Protein AF-A0A4Z2BHM9-F1 (afdb_monomer_lite)

Secondary structure (DSSP, 8-state):
--SHHHHHHHHHHHHHHHT---SS---S------SSS-HHHHHHHHHHHHHHHHHHTTHHHHTT-HHHHHHHHHHHHHHHHHHHTT--GGGGTTSHHHHHHHHHHHTS-HHHHHHHHHHTHHHHHHHIIIIIS-------

Organism: NCBI:txid433685

Sequence (140 aa):
MTFLWIVDGLFLRVQAQREQDDPSVRLLPNIKPNQETRDLEICCIHANILDFYLNNVLPHHSSNNAHAHRLQTDLSRISRDLETHGCSINRYRDHQHAEEFSRRFFALDGRHRLNKALGEIDILFSYLQDYCIQTNVTVA

Structure (mmCIF, N/CA/C/O backbone):
data_AF-A0A4Z2BHM9-F1
#
_entry.id   AF-A0A4Z2BHM9-F1
#
loop_
_atom_site.group_PDB
_atom_site.id
_atom_site.type_symbol
_atom_site.label_atom_id
_atom_site.label_alt_id
_atom_site.label_comp_id
_atom_site.label_asym_id
_atom_site.label_entity_id
_atom_site.label_seq_id
_atom_site.pdbx_PDB_ins_code
_atom_site.Cartn_x
_atom_site.Cartn_y
_atom_site.Cartn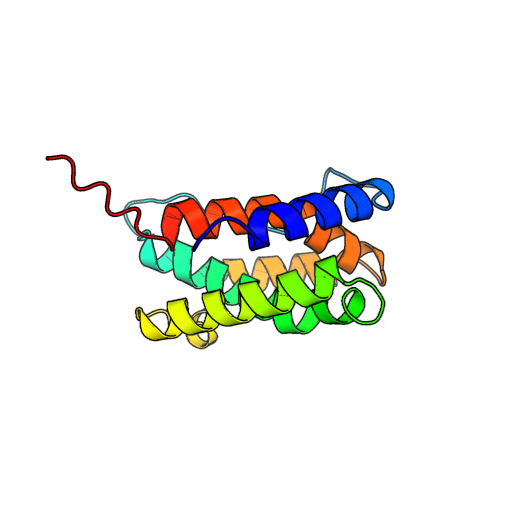_z
_atom_site.occupancy
_atom_site.B_iso_or_equiv
_atom_site.auth_seq_id
_atom_site.auth_comp_id
_atom_site.auth_asym_id
_atom_site.auth_atom_id
_atom_site.pdbx_PDB_model_num
ATOM 1 N N . MET A 1 1 ? -10.548 17.816 2.683 1.00 42.19 1 MET A N 1
ATOM 2 C CA . MET A 1 1 ? -9.367 17.615 1.810 1.00 42.19 1 MET A CA 1
ATOM 3 C C . MET A 1 1 ? -9.171 16.115 1.674 1.00 42.19 1 MET A C 1
ATOM 5 O O . MET A 1 1 ? -8.532 15.553 2.546 1.00 42.19 1 MET A O 1
ATOM 9 N N . THR A 1 2 ? -9.778 15.433 0.694 1.00 53.97 2 THR A N 1
ATOM 10 C CA . THR A 1 2 ? -9.786 13.951 0.763 1.00 53.97 2 THR A CA 1
ATOM 11 C C . THR A 1 2 ? -9.747 13.190 -0.564 1.00 53.97 2 THR A C 1
ATOM 13 O O . THR A 1 2 ? -9.766 11.969 -0.526 1.00 53.97 2 THR A O 1
ATOM 16 N N . PHE A 1 3 ? -9.615 13.846 -1.725 1.00 58.91 3 PHE A N 1
ATOM 17 C CA . PHE A 1 3 ? -9.765 13.157 -3.024 1.00 58.91 3 PHE A CA 1
ATOM 18 C C . PHE A 1 3 ? -8.534 13.161 -3.953 1.00 58.91 3 PHE A C 1
ATOM 20 O O . PHE A 1 3 ? -8.557 12.455 -4.956 1.00 58.91 3 PHE A O 1
ATOM 27 N N . LEU A 1 4 ? -7.455 13.904 -3.659 1.00 65.56 4 LEU A N 1
ATOM 28 C CA . LEU A 1 4 ? -6.319 14.010 -4.598 1.00 65.56 4 LEU A CA 1
ATOM 29 C C . LEU A 1 4 ? -5.489 12.718 -4.728 1.00 65.56 4 LEU A C 1
ATOM 31 O O . LEU A 1 4 ? -5.173 12.314 -5.846 1.00 65.56 4 LEU A O 1
ATOM 35 N N . TRP A 1 5 ? -5.212 12.026 -3.621 1.00 77.31 5 TRP A N 1
ATOM 36 C CA . TRP A 1 5 ? -4.458 10.764 -3.624 1.00 77.31 5 TRP A CA 1
ATOM 37 C C . TRP A 1 5 ? -5.161 9.643 -4.409 1.00 77.31 5 TRP A C 1
ATOM 39 O O . TRP A 1 5 ? -4.501 8.819 -5.036 1.00 77.31 5 TRP A O 1
ATOM 49 N N . ILE A 1 6 ? -6.496 9.650 -4.467 1.00 82.50 6 ILE A N 1
ATOM 50 C CA . ILE A 1 6 ? -7.269 8.679 -5.257 1.00 82.50 6 ILE A CA 1
ATOM 51 C C . ILE A 1 6 ? -7.014 8.880 -6.753 1.00 82.50 6 ILE A C 1
ATOM 53 O O . ILE A 1 6 ? -6.797 7.910 -7.475 1.00 82.50 6 ILE A O 1
ATOM 57 N N . VAL A 1 7 ? -7.010 10.132 -7.225 1.00 86.19 7 VAL A N 1
ATOM 58 C CA . VAL A 1 7 ? -6.811 10.450 -8.648 1.00 86.19 7 VAL A CA 1
ATOM 59 C C . VAL A 1 7 ? -5.394 10.095 -9.088 1.00 86.19 7 VAL A C 1
ATOM 61 O O . VAL A 1 7 ? -5.221 9.395 -10.087 1.00 86.19 7 VAL A O 1
ATOM 64 N N . ASP A 1 8 ? -4.384 10.540 -8.335 1.00 87.12 8 ASP A N 1
ATOM 65 C CA . ASP A 1 8 ? -2.987 10.245 -8.659 1.00 87.12 8 ASP A CA 1
ATOM 66 C C . ASP A 1 8 ? -2.703 8.729 -8.575 1.00 87.12 8 ASP A C 1
ATOM 68 O O . ASP A 1 8 ? -2.017 8.186 -9.442 1.00 87.12 8 ASP A O 1
ATOM 72 N N . GLY A 1 9 ? -3.291 8.010 -7.610 1.00 84.88 9 GLY A N 1
ATOM 73 C CA . GLY A 1 9 ? -3.169 6.550 -7.529 1.00 84.88 9 GLY A CA 1
ATOM 74 C C . GLY A 1 9 ? -3.894 5.798 -8.644 1.00 84.88 9 GLY A C 1
ATOM 75 O O . GLY A 1 9 ? -3.324 4.862 -9.202 1.00 84.88 9 GLY A O 1
ATOM 76 N N . LEU A 1 10 ? -5.091 6.230 -9.054 1.00 87.81 10 LEU A N 1
ATOM 77 C CA . LEU A 1 10 ? -5.807 5.614 -10.176 1.00 87.81 10 LEU A CA 1
ATOM 78 C C . LEU A 1 10 ? -5.048 5.789 -11.497 1.00 87.81 10 LEU A C 1
ATOM 80 O O . LEU A 1 10 ? -4.967 4.856 -12.298 1.00 87.81 10 LEU A O 1
ATOM 84 N N . PHE A 1 11 ? -4.456 6.963 -11.716 1.00 88.50 11 PHE A N 1
ATOM 85 C CA . PHE A 1 11 ? -3.615 7.212 -12.883 1.00 88.50 11 PHE A CA 1
ATOM 86 C C . PHE A 1 11 ? -2.421 6.249 -12.935 1.00 88.50 11 PHE A C 1
ATOM 88 O O . PHE A 1 11 ? -2.169 5.614 -13.961 1.00 88.50 11 PHE A O 1
ATOM 95 N N . LEU A 1 12 ? -1.718 6.095 -11.813 1.00 88.00 12 LEU A N 1
ATOM 96 C CA . LEU A 1 12 ? -0.570 5.200 -11.691 1.00 88.00 12 LEU A CA 1
ATOM 97 C C . LEU A 1 12 ? -0.951 3.724 -11.838 1.00 88.00 12 LEU A C 1
ATOM 99 O O . LEU A 1 12 ? -0.243 2.978 -12.514 1.00 88.00 12 LEU A O 1
ATOM 103 N N . ARG A 1 13 ? -2.097 3.317 -11.289 1.00 90.00 13 ARG A N 1
ATOM 104 C CA . ARG A 1 13 ? -2.665 1.979 -11.480 1.00 90.00 13 ARG A CA 1
ATOM 105 C C . ARG A 1 13 ? -2.857 1.648 -12.953 1.00 90.00 13 ARG A C 1
ATOM 107 O O . ARG A 1 13 ? -2.442 0.580 -13.389 1.00 90.00 13 ARG A O 1
ATOM 114 N N . VAL A 1 14 ? -3.475 2.547 -13.722 1.00 88.69 14 VAL A N 1
ATOM 115 C CA . VAL A 1 14 ? -3.729 2.318 -15.154 1.00 88.69 14 VAL A CA 1
ATOM 116 C C . VAL A 1 14 ? -2.420 2.147 -15.924 1.00 88.69 14 VAL A C 1
ATOM 118 O O . VAL A 1 14 ? -2.356 1.316 -16.827 1.00 88.69 14 VAL A O 1
ATOM 121 N N . GLN A 1 15 ? -1.370 2.893 -15.570 1.00 87.06 15 GLN A N 1
ATOM 122 C CA . GLN A 1 15 ? -0.046 2.684 -16.164 1.00 87.06 15 GLN A CA 1
ATOM 123 C C . GLN A 1 15 ? 0.518 1.312 -15.794 1.00 87.06 15 GLN A C 1
ATOM 125 O O . GLN A 1 15 ? 0.902 0.552 -16.676 1.00 87.06 15 GLN A O 1
ATOM 130 N N . ALA A 1 16 ? 0.493 0.964 -14.508 1.00 86.44 16 ALA A N 1
ATOM 131 C CA . ALA A 1 16 ? 1.058 -0.283 -14.014 1.00 86.44 16 ALA A CA 1
ATOM 132 C C . ALA A 1 16 ? 0.346 -1.528 -14.571 1.00 86.44 16 ALA A C 1
ATOM 134 O O . ALA A 1 16 ? 0.999 -2.520 -14.877 1.00 86.44 16 ALA A O 1
ATOM 135 N N . GLN A 1 17 ? -0.978 -1.473 -14.749 1.00 84.19 17 GLN A N 1
ATOM 136 C CA . GLN A 1 17 ? -1.772 -2.569 -15.317 1.00 84.19 17 GLN A CA 1
ATOM 137 C C . GLN A 1 17 ? -1.460 -2.840 -16.792 1.00 84.19 17 GLN A C 1
ATOM 139 O O . GLN A 1 17 ? -1.570 -3.981 -17.223 1.00 84.19 17 GLN A O 1
ATOM 144 N N . ARG A 1 18 ? -1.035 -1.832 -17.567 1.00 82.38 18 ARG A N 1
ATOM 145 C CA . ARG A 1 18 ? -0.581 -2.047 -18.955 1.00 82.38 18 ARG A CA 1
ATOM 146 C C . ARG A 1 18 ? 0.715 -2.850 -19.031 1.00 82.38 18 ARG A C 1
ATOM 148 O O . ARG A 1 18 ? 1.000 -3.438 -20.065 1.00 82.38 18 ARG A O 1
ATOM 155 N N . GLU A 1 19 ? 1.495 -2.836 -17.956 1.00 76.50 19 GLU A N 1
ATOM 156 C CA . GLU A 1 19 ? 2.797 -3.497 -17.849 1.00 76.50 19 GLU A CA 1
ATOM 157 C C . GLU A 1 19 ? 2.725 -4.822 -17.068 1.00 76.50 19 GLU A C 1
ATOM 159 O O . GLU A 1 19 ? 3.755 -5.445 -16.810 1.00 76.50 19 GLU A O 1
ATOM 164 N N . GLN A 1 20 ? 1.530 -5.245 -16.642 1.00 68.31 20 GLN A N 1
ATOM 165 C CA . GLN A 1 20 ? 1.312 -6.504 -15.932 1.00 68.31 20 GLN A CA 1
ATOM 166 C C . GLN A 1 20 ? 0.741 -7.576 -16.857 1.00 68.31 20 GLN A C 1
ATOM 168 O O . GLN A 1 20 ? -0.223 -7.326 -17.571 1.00 68.31 20 GLN A O 1
ATOM 173 N N . ASP A 1 21 ? 1.288 -8.786 -16.747 1.00 59.06 21 ASP A N 1
ATOM 174 C CA . ASP A 1 21 ? 0.928 -9.929 -17.597 1.00 59.06 21 ASP A CA 1
ATOM 175 C C . ASP A 1 21 ? 0.037 -10.975 -16.884 1.00 59.06 21 ASP A C 1
ATOM 177 O O . ASP A 1 21 ? -0.520 -11.853 -17.534 1.00 59.06 21 ASP A O 1
ATOM 181 N N . ASP A 1 22 ? -0.151 -10.890 -15.553 1.00 66.81 22 ASP A N 1
ATOM 182 C CA . ASP A 1 22 ? -0.914 -11.895 -14.788 1.00 66.81 22 ASP A CA 1
ATOM 183 C C . ASP A 1 22 ? -1.895 -11.283 -13.754 1.00 66.81 22 ASP A C 1
ATOM 185 O O . ASP A 1 22 ? -1.488 -10.815 -12.678 1.00 66.81 22 ASP A O 1
ATOM 189 N N . PRO A 1 23 ? -3.214 -11.290 -14.038 1.00 67.94 23 PRO A N 1
ATOM 190 C CA . PRO A 1 23 ? -4.244 -10.828 -13.111 1.00 67.94 23 PRO A CA 1
ATOM 191 C C . PRO A 1 23 ? -4.628 -11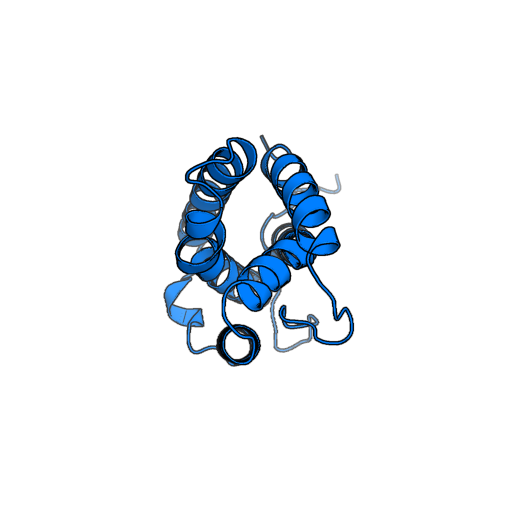.861 -12.033 1.00 67.94 23 PRO A C 1
ATOM 193 O O . PRO A 1 23 ? -5.378 -11.509 -11.125 1.00 67.94 23 PRO A O 1
ATOM 196 N N . SER A 1 24 ? -4.155 -13.112 -12.106 1.00 71.38 24 SER A N 1
ATOM 197 C CA . SER A 1 24 ? -4.627 -14.213 -11.248 1.00 71.38 24 SER A CA 1
ATOM 198 C C . SER A 1 24 ? -4.080 -14.172 -9.817 1.00 71.38 24 SER A C 1
ATOM 200 O O . SER A 1 24 ? -4.750 -14.604 -8.877 1.00 71.38 24 SER A O 1
ATOM 202 N N . VAL A 1 25 ? -2.886 -13.608 -9.626 1.00 80.62 25 VAL A N 1
ATOM 203 C CA . VAL A 1 25 ? -2.275 -13.438 -8.303 1.00 80.62 25 VAL A CA 1
ATOM 204 C C . VAL A 1 25 ? -2.775 -12.136 -7.684 1.00 80.62 25 VAL A C 1
ATOM 206 O O . VAL A 1 25 ? -2.674 -11.090 -8.314 1.00 80.62 25 VAL A O 1
ATOM 209 N N . ARG A 1 26 ? -3.289 -12.173 -6.450 1.00 90.06 26 ARG A N 1
ATOM 210 C CA . ARG A 1 26 ? -3.663 -10.972 -5.681 1.00 90.06 26 ARG A CA 1
ATOM 211 C C . ARG A 1 26 ? -2.667 -10.744 -4.550 1.00 90.06 26 ARG A C 1
ATOM 213 O O . ARG A 1 26 ? -2.469 -11.652 -3.739 1.00 90.06 26 ARG A O 1
ATOM 220 N N . LEU A 1 27 ? -2.067 -9.559 -4.462 1.00 93.38 27 LEU A N 1
ATOM 221 C CA . LEU A 1 27 ? -1.135 -9.222 -3.381 1.00 93.38 27 LEU A CA 1
ATOM 222 C C . LEU A 1 27 ? -1.874 -8.833 -2.104 1.00 93.38 27 LEU A C 1
ATOM 224 O O . LEU A 1 27 ? -1.573 -9.373 -1.040 1.00 93.38 27 LEU A O 1
ATOM 228 N N . LEU A 1 28 ? -2.841 -7.919 -2.207 1.00 93.31 28 LEU A N 1
ATOM 229 C CA . LEU A 1 28 ? -3.548 -7.392 -1.040 1.00 93.31 28 LEU A CA 1
ATOM 230 C C . LEU A 1 28 ? -4.426 -8.467 -0.376 1.00 93.31 28 LEU A C 1
ATOM 232 O O . LEU A 1 28 ? -5.261 -9.081 -1.057 1.00 93.31 28 LEU A O 1
ATOM 236 N N . PRO A 1 29 ? -4.271 -8.694 0.942 1.00 91.25 29 PRO A N 1
ATOM 237 C CA . PRO A 1 29 ? -5.045 -9.686 1.668 1.00 91.25 29 PRO A CA 1
ATOM 238 C C . PRO A 1 29 ? -6.519 -9.281 1.683 1.00 91.25 29 PRO A C 1
ATOM 240 O O . PRO A 1 29 ? -6.864 -8.113 1.843 1.00 91.25 29 PRO A O 1
ATOM 243 N N . ASN A 1 30 ? -7.404 -10.261 1.511 1.00 89.31 30 ASN A N 1
ATOM 244 C CA . ASN A 1 30 ? -8.838 -10.028 1.623 1.00 89.31 30 ASN A CA 1
ATOM 245 C C . ASN A 1 30 ? -9.284 -10.283 3.062 1.00 89.31 30 ASN A C 1
ATOM 247 O O . ASN A 1 30 ? -9.606 -11.416 3.419 1.00 89.31 30 ASN A O 1
ATOM 251 N N . ILE A 1 31 ? -9.278 -9.232 3.875 1.00 87.81 31 ILE A N 1
ATOM 252 C CA . ILE A 1 31 ? -9.703 -9.291 5.275 1.00 87.81 31 ILE A CA 1
ATOM 253 C C . ILE A 1 31 ? -11.187 -8.939 5.329 1.00 87.81 31 ILE A C 1
ATOM 255 O O . ILE A 1 31 ? -11.592 -7.887 4.834 1.00 87.81 31 ILE A O 1
ATOM 259 N N . LYS A 1 32 ? -12.002 -9.829 5.898 1.00 79.50 32 LYS A N 1
ATOM 260 C CA . LYS A 1 32 ? -13.429 -9.580 6.119 1.00 79.50 32 LYS A CA 1
ATOM 261 C C . LYS A 1 32 ? -13.664 -9.285 7.599 1.00 79.50 32 LYS A C 1
ATOM 263 O O . LYS A 1 32 ? -13.147 -10.045 8.420 1.00 79.50 32 LYS A O 1
ATOM 268 N N . PRO A 1 33 ? -14.452 -8.255 7.944 1.00 77.31 33 PRO A N 1
ATOM 269 C CA . PRO A 1 33 ? -14.833 -8.013 9.326 1.00 77.31 33 PRO A CA 1
ATOM 270 C C . PRO A 1 33 ? -15.625 -9.209 9.853 1.00 77.31 33 PRO A C 1
ATOM 272 O O . PRO A 1 33 ? -16.475 -9.777 9.161 1.00 77.31 33 PRO A O 1
ATOM 275 N N . ASN A 1 34 ? -15.315 -9.617 11.076 1.00 75.31 34 ASN A N 1
ATOM 276 C CA . ASN A 1 34 ? -16.034 -10.656 11.803 1.00 75.31 34 ASN A CA 1
ATOM 277 C C . ASN A 1 34 ? -16.090 -10.267 13.293 1.00 75.31 34 ASN A C 1
ATOM 279 O O . ASN A 1 34 ? -15.666 -9.178 13.668 1.00 75.31 34 ASN A O 1
ATOM 283 N N . GLN A 1 35 ? -16.647 -11.126 14.151 1.00 61.22 35 GLN A N 1
ATOM 284 C CA . GLN A 1 35 ? -16.786 -10.813 15.581 1.00 61.22 35 GLN A CA 1
ATOM 285 C C . GLN A 1 35 ? -15.442 -10.613 16.310 1.00 61.22 35 GLN A C 1
ATOM 287 O O . GLN A 1 35 ? -15.414 -9.953 17.346 1.00 61.22 35 GLN A O 1
ATOM 292 N N . GLU A 1 36 ? -14.348 -11.159 15.780 1.00 60.59 36 GLU A N 1
ATOM 293 C CA . GLU A 1 36 ? -13.002 -11.083 16.357 1.00 60.59 36 GLU A CA 1
ATOM 294 C C . GLU A 1 36 ? -12.182 -9.934 15.748 1.00 60.59 36 GLU A C 1
ATOM 296 O O . GLU A 1 36 ? -11.454 -9.250 16.466 1.00 60.59 36 GLU A O 1
ATOM 301 N N . THR A 1 37 ? -12.344 -9.670 14.447 1.00 65.94 37 THR A N 1
ATOM 302 C CA . THR A 1 37 ? -11.608 -8.643 13.701 1.00 65.94 37 THR A CA 1
ATOM 303 C C . THR A 1 37 ? -12.394 -7.339 13.649 1.00 65.94 37 THR A C 1
ATOM 305 O O . THR A 1 37 ? -13.333 -7.183 12.866 1.00 65.94 37 THR A O 1
ATOM 308 N N . ARG A 1 38 ? -11.990 -6.378 14.481 1.00 81.06 38 ARG A N 1
ATOM 309 C CA . ARG A 1 38 ? -12.613 -5.045 14.544 1.00 81.06 38 ARG A CA 1
ATOM 310 C C . ARG A 1 38 ? -12.175 -4.180 13.361 1.00 81.06 38 ARG A C 1
ATOM 312 O O . ARG A 1 38 ? -11.042 -4.296 12.906 1.00 81.06 38 ARG A O 1
ATOM 319 N N . ASP A 1 39 ? -13.010 -3.228 12.946 1.00 85.19 39 ASP A N 1
ATOM 320 C CA . ASP A 1 39 ? -12.688 -2.284 11.860 1.00 85.19 39 ASP A CA 1
ATOM 321 C C . ASP A 1 39 ? -11.348 -1.563 12.079 1.00 85.19 39 ASP A C 1
ATOM 323 O O . ASP A 1 39 ? -10.556 -1.417 11.153 1.00 85.19 39 ASP A O 1
ATOM 327 N N . LEU A 1 40 ? -11.037 -1.205 13.330 1.00 86.38 40 LEU A N 1
ATOM 328 C CA . LEU A 1 40 ? -9.753 -0.601 13.698 1.00 86.38 40 LEU A CA 1
ATOM 329 C C . LEU A 1 40 ? -8.557 -1.530 13.429 1.00 86.38 40 LEU A C 1
ATOM 331 O O . LEU A 1 40 ? -7.483 -1.068 13.054 1.00 86.38 40 LEU A O 1
ATOM 335 N N . GLU A 1 41 ? -8.726 -2.837 13.617 1.00 88.75 41 GLU A N 1
ATOM 336 C CA . GLU A 1 41 ? -7.687 -3.824 13.330 1.00 88.75 41 GLU A CA 1
ATOM 337 C C . GLU A 1 41 ? -7.456 -3.948 11.821 1.00 88.75 41 GLU A C 1
ATOM 339 O O . GLU A 1 41 ? -6.316 -3.872 11.365 1.00 88.75 41 GLU A O 1
ATOM 344 N N . ILE A 1 42 ? -8.540 -4.034 11.037 1.00 90.81 42 ILE A N 1
ATOM 345 C CA . ILE A 1 42 ? -8.479 -4.041 9.567 1.00 90.81 42 ILE A CA 1
ATOM 346 C C . ILE A 1 42 ? -7.803 -2.773 9.065 1.00 90.81 42 ILE A C 1
ATOM 348 O O . ILE A 1 42 ? -6.894 -2.850 8.235 1.00 90.81 42 ILE A O 1
ATOM 352 N N . CYS A 1 43 ? -8.212 -1.621 9.597 1.00 91.31 43 CYS A N 1
ATOM 353 C CA . CYS A 1 43 ? -7.584 -0.350 9.298 1.00 91.31 43 CYS A CA 1
ATOM 354 C C . CYS A 1 43 ? -6.076 -0.416 9.548 1.00 91.31 43 CYS A C 1
ATOM 356 O O . CYS A 1 43 ? -5.282 -0.074 8.674 1.00 91.31 43 CYS A O 1
ATOM 358 N N . CYS A 1 44 ? -5.666 -0.913 10.713 1.00 92.69 44 CYS A N 1
ATOM 359 C CA . CYS A 1 44 ? -4.264 -0.905 11.084 1.00 92.69 44 CYS A CA 1
ATOM 360 C C . CYS A 1 44 ? -3.370 -1.858 10.312 1.00 92.69 44 CYS A C 1
ATOM 362 O O . CYS A 1 44 ? -2.214 -1.530 10.039 1.00 92.69 44 CYS A O 1
ATOM 364 N N . ILE A 1 45 ? -3.906 -2.999 9.899 1.00 94.06 45 ILE A N 1
ATOM 365 C CA . ILE A 1 45 ? -3.207 -3.892 8.981 1.00 94.06 45 ILE A CA 1
ATOM 366 C C . ILE A 1 45 ? -2.976 -3.182 7.642 1.00 94.06 45 ILE A C 1
ATOM 368 O O . ILE A 1 45 ? -1.868 -3.207 7.109 1.00 94.06 45 ILE A O 1
ATOM 372 N N . HIS A 1 46 ? -3.987 -2.490 7.112 1.00 94.75 46 HIS A N 1
ATOM 373 C CA . HIS A 1 46 ? -3.849 -1.763 5.850 1.00 94.75 46 HIS A CA 1
ATOM 374 C C . HIS A 1 46 ? -2.992 -0.497 5.980 1.00 94.75 46 HIS A C 1
ATOM 376 O O . HIS A 1 46 ? -2.301 -0.145 5.029 1.00 94.75 46 HIS A O 1
ATOM 382 N N . ALA A 1 47 ? -2.942 0.137 7.153 1.00 94.38 47 ALA A N 1
ATOM 383 C CA . ALA A 1 47 ? -1.995 1.208 7.455 1.00 94.38 47 ALA A CA 1
ATOM 384 C C . ALA A 1 47 ? -0.540 0.697 7.471 1.00 94.38 47 ALA A C 1
ATOM 386 O O . ALA A 1 47 ? 0.358 1.370 6.969 1.00 94.38 47 ALA A O 1
ATOM 387 N N . ASN A 1 48 ? -0.298 -0.522 7.966 1.00 95.81 48 ASN A N 1
ATOM 388 C CA . ASN A 1 48 ? 1.007 -1.180 7.844 1.00 95.81 48 ASN A CA 1
ATOM 389 C C . ASN A 1 48 ? 1.388 -1.463 6.387 1.00 95.81 48 ASN A C 1
ATOM 391 O O . ASN A 1 48 ? 2.506 -1.166 5.965 1.00 95.81 48 ASN A O 1
ATOM 395 N N . ILE A 1 49 ? 0.444 -1.953 5.586 1.00 96.69 49 ILE A N 1
ATOM 396 C CA . ILE A 1 49 ? 0.674 -2.149 4.152 1.00 96.69 49 ILE A CA 1
ATOM 397 C C . ILE A 1 49 ? 0.920 -0.801 3.451 1.00 96.69 49 ILE A C 1
ATOM 399 O O . ILE A 1 49 ? 1.796 -0.711 2.594 1.00 96.69 49 ILE A O 1
ATOM 403 N N . LEU A 1 50 ? 0.221 0.271 3.834 1.00 96.06 50 LEU A N 1
ATOM 404 C CA . LEU A 1 50 ? 0.475 1.624 3.333 1.00 96.06 50 LEU A CA 1
ATOM 405 C C . LEU A 1 50 ? 1.918 2.073 3.606 1.00 96.06 50 LEU A C 1
ATOM 407 O O . LEU A 1 50 ? 2.580 2.574 2.695 1.00 96.06 50 LEU A O 1
ATOM 411 N N . ASP A 1 51 ? 2.425 1.851 4.819 1.00 95.38 51 ASP A N 1
ATOM 412 C CA . ASP A 1 51 ? 3.825 2.125 5.151 1.00 95.38 51 ASP A CA 1
ATOM 413 C C . ASP A 1 51 ? 4.791 1.308 4.273 1.00 95.38 51 ASP A C 1
ATOM 415 O O . ASP A 1 51 ? 5.762 1.843 3.730 1.00 95.38 51 ASP A O 1
ATOM 419 N N . PHE A 1 52 ? 4.470 0.040 3.997 1.00 96.38 52 PHE A N 1
ATOM 420 C CA . PHE A 1 52 ? 5.245 -0.758 3.048 1.00 96.38 52 PHE A CA 1
ATOM 421 C C . PHE A 1 52 ? 5.288 -0.116 1.652 1.00 96.38 52 PHE A C 1
ATOM 423 O O . PHE A 1 52 ? 6.362 -0.058 1.048 1.00 96.38 52 PHE A O 1
ATOM 430 N N . TYR A 1 53 ? 4.164 0.390 1.128 1.00 96.44 53 TYR A N 1
ATOM 431 C CA . TYR A 1 53 ? 4.123 1.070 -0.176 1.00 96.44 53 TYR A CA 1
ATOM 432 C C . TYR A 1 53 ? 4.998 2.326 -0.199 1.00 96.44 53 TYR A C 1
ATOM 434 O O . TYR A 1 53 ? 5.731 2.542 -1.171 1.00 96.44 53 TYR A O 1
ATOM 442 N N . LEU A 1 54 ? 4.936 3.134 0.863 1.00 95.75 54 LEU A N 1
ATOM 443 C CA . LEU A 1 54 ? 5.725 4.358 1.013 1.00 95.75 54 LEU A CA 1
ATOM 444 C C . LEU A 1 54 ? 7.230 4.083 0.998 1.00 95.75 54 LEU A C 1
ATOM 446 O O . LEU A 1 54 ? 7.980 4.860 0.410 1.00 95.75 54 LEU A O 1
ATOM 450 N N . ASN A 1 55 ? 7.651 2.964 1.588 1.00 94.94 55 ASN A N 1
ATOM 451 C CA . ASN A 1 55 ? 9.061 2.617 1.736 1.00 94.94 55 ASN A CA 1
ATOM 452 C C . ASN A 1 55 ? 9.614 1.753 0.588 1.00 94.94 55 ASN A C 1
ATOM 454 O O . ASN A 1 55 ? 10.801 1.839 0.285 1.00 94.94 55 ASN A O 1
ATOM 458 N N . ASN A 1 56 ? 8.780 0.942 -0.077 1.00 94.75 56 ASN A N 1
ATOM 459 C CA . ASN A 1 56 ? 9.253 -0.109 -0.994 1.00 94.75 56 ASN A CA 1
ATOM 460 C C . ASN A 1 56 ? 8.653 -0.066 -2.405 1.00 94.75 56 ASN A C 1
ATOM 462 O O . ASN A 1 56 ? 9.150 -0.766 -3.284 1.00 94.75 56 ASN A O 1
ATOM 466 N N . VAL A 1 57 ? 7.583 0.699 -2.652 1.00 94.44 57 VAL A N 1
ATOM 467 C CA . VAL A 1 57 ? 6.891 0.707 -3.959 1.00 94.44 57 VAL A CA 1
ATOM 468 C C . VAL A 1 57 ? 6.970 2.080 -4.615 1.00 94.44 57 VAL A C 1
ATOM 470 O O . VAL A 1 57 ? 7.491 2.221 -5.725 1.00 94.44 57 VAL A O 1
ATOM 473 N N . LEU A 1 58 ? 6.480 3.110 -3.928 1.00 93.62 58 LEU A N 1
ATOM 474 C CA . LEU A 1 58 ? 6.362 4.466 -4.467 1.00 93.62 58 LEU A CA 1
ATOM 475 C C . LEU A 1 58 ? 7.712 5.137 -4.775 1.00 93.62 58 LEU A C 1
ATOM 477 O O . LEU A 1 58 ? 7.799 5.757 -5.840 1.00 93.62 58 LEU A O 1
ATOM 481 N N . PRO A 1 59 ? 8.788 4.956 -3.977 1.00 93.25 59 PRO A N 1
ATOM 482 C CA . PRO A 1 59 ? 10.101 5.524 -4.296 1.00 93.25 59 PRO A CA 1
ATOM 483 C C . PRO A 1 59 ? 10.648 5.087 -5.664 1.00 93.25 59 PRO A C 1
ATOM 485 O O . PRO A 1 59 ? 11.335 5.848 -6.338 1.00 93.25 59 PRO A O 1
ATOM 488 N N . HIS A 1 60 ? 10.294 3.881 -6.125 1.00 90.19 60 HIS A N 1
ATOM 489 C CA . HIS A 1 60 ? 10.716 3.359 -7.431 1.00 90.19 60 HIS A CA 1
ATOM 490 C C . HIS A 1 60 ? 9.929 3.922 -8.623 1.00 90.19 60 HIS A C 1
ATOM 492 O O . HIS A 1 60 ? 10.193 3.529 -9.763 1.00 90.19 60 HIS A O 1
ATOM 498 N N . HIS A 1 61 ? 8.934 4.772 -8.372 1.00 85.12 61 HIS A N 1
ATOM 499 C CA . HIS A 1 61 ? 8.118 5.426 -9.394 1.00 85.12 61 HIS A CA 1
ATOM 500 C C . HIS A 1 61 ? 8.187 6.956 -9.285 1.00 85.12 61 HIS A C 1
ATOM 502 O O . HIS A 1 61 ? 7.981 7.639 -10.284 1.00 85.12 61 HIS A O 1
ATOM 508 N N . SER A 1 62 ? 8.478 7.509 -8.102 1.00 79.12 62 SER A N 1
ATOM 509 C CA . SER A 1 62 ? 8.388 8.948 -7.834 1.00 79.12 62 SER A CA 1
ATOM 510 C C . SER A 1 62 ? 9.511 9.791 -8.434 1.00 79.12 62 SER A C 1
ATOM 512 O O . SER A 1 62 ? 9.264 10.954 -8.745 1.00 79.12 62 SER A O 1
ATOM 514 N N . SER A 1 63 ? 10.700 9.231 -8.676 1.00 73.19 63 SER A N 1
ATOM 515 C CA . SER A 1 63 ? 11.863 9.999 -9.154 1.00 73.19 63 SER A CA 1
ATOM 516 C C . SER A 1 63 ? 11.637 10.733 -10.482 1.00 73.19 63 SER A C 1
ATOM 518 O O . SER A 1 63 ? 12.172 11.821 -10.663 1.00 73.19 63 SER A O 1
ATOM 520 N N . ASN A 1 64 ? 10.808 10.181 -11.375 1.00 75.25 64 ASN A N 1
ATOM 521 C CA . ASN A 1 64 ? 10.527 10.749 -12.700 1.00 75.25 64 ASN A CA 1
ATOM 522 C C . ASN A 1 64 ? 9.026 10.949 -12.978 1.00 75.25 64 ASN A C 1
ATOM 524 O O . ASN A 1 64 ? 8.643 11.225 -14.114 1.00 75.25 64 ASN A O 1
ATOM 528 N N . ASN A 1 65 ? 8.154 10.794 -11.976 1.00 85.69 65 ASN A N 1
ATOM 529 C CA . ASN A 1 65 ? 6.707 10.882 -12.163 1.00 85.69 65 ASN A CA 1
ATOM 530 C C . ASN A 1 65 ? 6.067 11.780 -11.097 1.00 85.69 65 ASN A C 1
ATOM 532 O O . ASN A 1 65 ? 5.963 11.420 -9.923 1.00 85.69 65 ASN A O 1
ATOM 536 N N . ALA A 1 66 ? 5.580 12.947 -11.530 1.00 90.19 66 ALA A N 1
ATOM 537 C CA . ALA A 1 66 ? 4.971 13.938 -10.645 1.00 90.19 66 ALA A CA 1
ATOM 538 C C . ALA A 1 66 ? 3.711 13.415 -9.929 1.00 90.19 66 ALA A C 1
ATOM 540 O O . ALA A 1 66 ? 3.459 13.806 -8.791 1.00 90.19 66 ALA A O 1
ATOM 541 N N . HIS A 1 67 ? 2.942 12.517 -10.561 1.00 90.12 67 HIS A N 1
ATOM 542 C CA . HIS A 1 67 ? 1.789 11.871 -9.924 1.00 90.12 67 HIS A CA 1
ATOM 543 C C . HIS A 1 67 ? 2.240 10.949 -8.789 1.00 90.12 67 HIS A C 1
ATOM 545 O O . HIS A 1 67 ? 1.676 10.999 -7.701 1.00 90.12 67 HIS A O 1
ATOM 551 N N . ALA A 1 68 ? 3.306 10.169 -8.995 1.00 89.31 68 ALA A N 1
ATOM 552 C CA . ALA A 1 68 ? 3.856 9.301 -7.953 1.00 89.31 68 ALA A CA 1
ATOM 553 C C . ALA A 1 68 ? 4.455 10.094 -6.786 1.00 89.31 68 ALA A C 1
ATOM 555 O O . ALA A 1 68 ? 4.250 9.718 -5.635 1.00 89.31 68 ALA A O 1
ATOM 556 N N . HIS A 1 69 ? 5.125 11.220 -7.051 1.00 91.38 69 HIS A N 1
ATOM 557 C CA . HIS A 1 69 ? 5.619 12.091 -5.983 1.00 91.38 69 HIS A CA 1
ATOM 558 C C . HIS A 1 69 ? 4.479 12.698 -5.147 1.00 91.38 69 HIS A C 1
ATOM 560 O O . HIS A 1 69 ? 4.535 12.694 -3.912 1.00 91.38 69 HIS A O 1
ATOM 566 N N . ARG A 1 70 ? 3.433 13.232 -5.795 1.00 91.88 70 ARG A N 1
ATOM 567 C CA . ARG A 1 70 ? 2.264 13.776 -5.082 1.00 91.88 70 ARG A CA 1
ATOM 568 C C . ARG A 1 70 ? 1.554 12.698 -4.282 1.00 91.88 70 ARG A C 1
ATOM 570 O O . ARG A 1 70 ? 1.297 12.903 -3.100 1.00 91.88 70 ARG A O 1
ATOM 577 N N . LEU A 1 71 ? 1.354 11.529 -4.886 1.00 92.75 71 LEU A N 1
ATOM 578 C CA . LEU A 1 71 ? 0.744 10.405 -4.202 1.00 92.75 71 LEU A CA 1
ATOM 579 C C . LEU A 1 71 ? 1.540 9.989 -2.964 1.00 92.75 71 LEU A C 1
ATOM 581 O O . LEU A 1 71 ? 0.965 9.842 -1.893 1.00 92.75 71 LEU A O 1
ATOM 585 N N . GLN A 1 72 ? 2.860 9.844 -3.084 1.00 93.75 72 GLN A N 1
ATOM 586 C CA . GLN A 1 72 ? 3.727 9.520 -1.951 1.00 93.75 72 GLN A CA 1
ATOM 587 C C . GLN A 1 72 ? 3.608 10.565 -0.833 1.00 93.75 72 GLN A C 1
ATOM 589 O O . GLN A 1 72 ? 3.542 10.205 0.342 1.00 93.75 72 GLN A O 1
ATOM 594 N N . THR A 1 73 ? 3.539 11.851 -1.190 1.00 92.69 73 THR A N 1
ATOM 595 C CA . THR A 1 73 ? 3.367 12.948 -0.225 1.00 92.69 73 THR A CA 1
ATOM 596 C C . THR A 1 73 ? 2.030 12.848 0.509 1.00 92.69 73 THR A C 1
ATOM 598 O O . THR A 1 73 ? 2.000 12.923 1.738 1.00 92.69 73 THR A O 1
ATOM 601 N N . ASP A 1 74 ? 0.933 12.657 -0.221 1.00 91.69 74 ASP A N 1
ATOM 602 C CA . ASP A 1 74 ? -0.407 12.582 0.362 1.00 91.69 74 ASP A CA 1
ATOM 603 C C . ASP A 1 74 ? -0.574 11.326 1.226 1.00 91.69 74 ASP A C 1
ATOM 605 O O . ASP A 1 74 ? -1.051 11.407 2.357 1.00 91.69 74 ASP A O 1
ATOM 609 N N . LEU A 1 75 ? -0.102 10.176 0.743 1.00 93.19 75 LEU A N 1
ATOM 610 C CA . LEU A 1 75 ? -0.146 8.917 1.484 1.00 93.19 75 LEU A CA 1
ATOM 611 C C . LEU A 1 75 ? 0.728 8.944 2.745 1.00 93.19 75 LEU A C 1
ATOM 613 O O . LEU A 1 75 ? 0.347 8.367 3.759 1.00 93.19 75 LEU A O 1
ATOM 617 N N . SER A 1 76 ? 1.857 9.662 2.728 1.00 93.19 76 SER A N 1
ATOM 618 C CA . SER A 1 76 ? 2.687 9.860 3.928 1.00 93.19 76 SER A CA 1
ATOM 619 C C . SER A 1 76 ? 1.955 10.659 5.008 1.00 93.19 76 SER A C 1
ATOM 621 O O . SER A 1 76 ? 2.131 10.398 6.197 1.00 93.19 76 SER A O 1
ATOM 623 N N . ARG A 1 77 ? 1.131 11.639 4.606 1.00 91.56 77 ARG A N 1
ATOM 624 C CA . ARG A 1 77 ? 0.286 12.403 5.537 1.00 91.56 77 ARG A CA 1
ATOM 625 C C . ARG A 1 77 ? -0.797 11.513 6.130 1.00 91.56 77 ARG A C 1
ATOM 627 O O . ARG A 1 77 ? -0.919 11.472 7.345 1.00 91.56 77 ARG A O 1
ATOM 634 N N . ILE A 1 78 ? -1.484 10.736 5.288 1.00 90.12 78 ILE A N 1
ATOM 635 C CA . ILE A 1 78 ? -2.494 9.769 5.739 1.00 90.12 78 ILE A CA 1
ATOM 636 C C . ILE A 1 78 ? -1.882 8.778 6.732 1.00 90.12 78 ILE A C 1
ATOM 638 O O . ILE A 1 78 ? -2.425 8.614 7.815 1.00 90.12 78 ILE A O 1
ATOM 642 N N . SER A 1 79 ? -0.731 8.174 6.419 1.00 91.69 79 SER A N 1
ATOM 643 C CA . SER A 1 79 ? -0.055 7.229 7.321 1.00 91.69 79 SER A CA 1
ATOM 644 C C . SER A 1 79 ? 0.199 7.838 8.711 1.00 91.69 79 SER A C 1
ATOM 646 O O . SER A 1 79 ? -0.175 7.258 9.729 1.00 91.69 79 SER A O 1
ATOM 648 N N . ARG A 1 80 ? 0.723 9.070 8.761 1.00 90.19 80 ARG A N 1
ATOM 649 C CA . ARG A 1 80 ? 0.964 9.804 10.016 1.00 90.19 80 ARG A CA 1
ATOM 650 C C . ARG A 1 80 ? -0.321 10.131 10.779 1.00 90.19 80 ARG A C 1
ATOM 652 O O . ARG A 1 80 ? -0.353 10.056 12.011 1.00 90.19 80 ARG A O 1
ATOM 659 N N . ASP A 1 81 ? -1.374 10.510 10.064 1.00 88.94 81 ASP A N 1
ATOM 660 C CA . ASP A 1 81 ? -2.669 10.779 10.678 1.00 88.94 81 ASP A CA 1
ATOM 661 C C . ASP A 1 81 ? -3.223 9.494 11.311 1.00 88.94 81 ASP A C 1
ATOM 663 O O . ASP A 1 81 ? -3.682 9.533 12.451 1.00 88.94 81 ASP A O 1
ATOM 667 N N . LEU A 1 82 ? -3.100 8.339 10.646 1.00 88.00 82 LEU A N 1
ATOM 668 C CA . LEU A 1 82 ? -3.523 7.042 11.191 1.00 88.00 82 LEU A CA 1
ATOM 669 C C . LEU A 1 82 ? -2.754 6.663 12.463 1.00 88.00 82 LEU A C 1
ATOM 671 O O . LEU A 1 82 ? -3.375 6.216 13.431 1.00 88.00 82 LEU A O 1
ATOM 675 N N . GLU A 1 83 ? -1.440 6.903 12.511 1.00 86.38 83 GLU A N 1
ATOM 676 C CA . GLU A 1 83 ? -0.650 6.713 13.738 1.00 86.38 83 GLU A CA 1
ATOM 677 C C . GLU A 1 83 ? -1.185 7.551 14.901 1.00 86.38 83 GLU A C 1
ATOM 679 O O . GLU A 1 83 ? -1.343 7.057 16.021 1.00 86.38 83 GLU A O 1
ATOM 684 N N . THR A 1 84 ? -1.542 8.803 14.618 1.00 84.19 84 THR A N 1
ATOM 685 C CA . THR A 1 84 ? -2.082 9.732 15.618 1.00 84.19 84 THR A CA 1
ATOM 686 C C . THR A 1 84 ? -3.467 9.301 16.123 1.00 84.19 84 THR A C 1
ATOM 688 O O . THR A 1 84 ? -3.789 9.525 17.288 1.00 84.19 84 THR A O 1
ATOM 691 N N . HIS A 1 85 ? -4.268 8.621 15.295 1.00 78.94 85 HIS A N 1
ATOM 692 C CA . HIS A 1 85 ? -5.601 8.107 15.653 1.00 78.94 85 HIS A CA 1
ATOM 693 C C . HIS A 1 85 ? -5.571 6.738 16.363 1.00 78.94 85 HIS A C 1
ATOM 695 O O . HIS A 1 85 ? -6.595 6.067 16.482 1.00 78.94 85 HIS A O 1
ATOM 701 N N . GLY A 1 86 ? -4.408 6.328 16.882 1.00 78.19 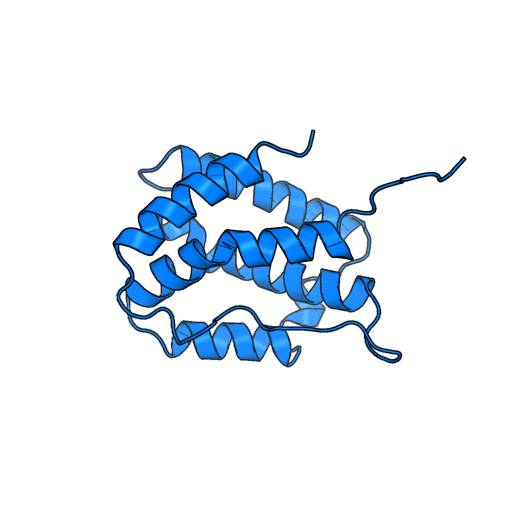86 GLY A N 1
ATOM 702 C CA . GLY A 1 86 ? -4.263 5.131 17.716 1.00 78.19 86 GLY A CA 1
ATOM 703 C C . GLY A 1 86 ? -3.833 3.884 16.951 1.00 78.19 86 GLY A C 1
ATOM 704 O O . GLY A 1 86 ? -3.785 2.793 17.529 1.00 78.19 86 GLY A O 1
ATOM 705 N N . CYS A 1 87 ? -3.481 4.027 15.675 1.00 85.06 87 CYS A N 1
ATOM 706 C CA . CYS A 1 87 ? -2.982 2.919 14.896 1.00 85.06 87 CYS A CA 1
ATOM 707 C C . CYS A 1 87 ? -1.467 2.748 15.040 1.00 85.06 87 CYS A C 1
ATOM 709 O O . CYS A 1 87 ? -0.680 3.437 14.404 1.00 85.06 87 CYS A O 1
ATOM 711 N N . SER A 1 88 ? -1.022 1.793 15.857 1.00 84.25 88 SER A N 1
ATOM 712 C CA . SER A 1 88 ? 0.410 1.488 15.956 1.00 84.25 88 SER A CA 1
ATOM 713 C C . SER A 1 88 ? 0.863 0.657 14.750 1.00 84.25 88 SER A C 1
ATOM 715 O O . SER A 1 88 ? 0.944 -0.565 14.834 1.00 84.25 88 SER A O 1
ATOM 717 N N . ILE A 1 89 ? 1.148 1.318 13.625 1.00 83.56 89 ILE A N 1
ATOM 718 C CA . ILE A 1 89 ? 1.521 0.703 12.337 1.00 83.56 89 ILE A CA 1
ATOM 719 C C . ILE A 1 89 ? 2.612 -0.364 12.511 1.00 83.56 89 ILE A C 1
ATOM 721 O O . ILE A 1 89 ? 2.474 -1.485 12.020 1.00 83.56 89 ILE A O 1
ATOM 725 N N . ASN A 1 90 ? 3.660 -0.060 13.281 1.00 84.69 90 ASN A N 1
ATOM 726 C CA . ASN A 1 90 ? 4.768 -0.985 13.539 1.00 84.69 90 ASN A CA 1
ATOM 727 C C . ASN A 1 90 ? 4.352 -2.260 14.287 1.00 84.69 90 ASN A C 1
ATOM 729 O O . ASN A 1 90 ? 4.951 -3.310 14.074 1.00 84.69 90 ASN A O 1
ATOM 733 N N . ARG A 1 91 ? 3.311 -2.204 15.127 1.00 87.25 91 ARG A N 1
ATOM 734 C CA . ARG A 1 91 ? 2.803 -3.374 15.860 1.00 87.25 91 ARG A CA 1
ATOM 735 C C . ARG A 1 91 ? 2.164 -4.410 14.932 1.00 87.25 91 ARG A C 1
ATOM 737 O O . ARG A 1 91 ? 2.123 -5.584 15.280 1.00 87.25 91 ARG A O 1
ATOM 744 N N . TYR A 1 92 ? 1.676 -3.986 13.768 1.00 86.50 92 TYR A N 1
ATOM 745 C CA . TYR A 1 92 ? 1.019 -4.859 12.793 1.00 86.50 92 TYR A CA 1
ATOM 746 C C . TYR A 1 92 ? 1.969 -5.422 11.737 1.00 86.50 92 TYR A C 1
ATOM 748 O O . TYR A 1 92 ? 1.525 -6.166 10.868 1.00 86.50 92 TYR A O 1
ATOM 756 N N . ARG A 1 93 ? 3.269 -5.117 11.822 1.00 86.50 93 ARG A N 1
ATOM 757 C CA . ARG A 1 93 ? 4.275 -5.621 10.881 1.00 86.50 93 ARG A CA 1
ATOM 758 C C . ARG A 1 93 ? 4.327 -7.150 10.838 1.00 86.50 93 ARG A C 1
ATOM 760 O O . ARG A 1 93 ? 4.420 -7.716 9.756 1.00 86.50 93 ARG A O 1
ATOM 767 N N . ASP A 1 94 ? 4.218 -7.784 12.002 1.00 88.12 94 ASP A N 1
ATOM 768 C CA . ASP A 1 94 ? 4.253 -9.245 12.152 1.00 88.12 94 ASP A CA 1
ATOM 769 C C . ASP A 1 94 ? 2.838 -9.856 12.171 1.00 88.12 94 ASP A C 1
ATOM 771 O O . ASP A 1 94 ? 2.641 -11.013 12.536 1.00 88.12 94 ASP A O 1
ATOM 775 N N . HIS A 1 95 ? 1.814 -9.073 11.810 1.00 92.38 95 HIS A N 1
ATOM 776 C CA . HIS A 1 95 ? 0.460 -9.592 11.679 1.00 92.38 95 HIS A CA 1
ATOM 777 C C . HIS A 1 95 ? 0.366 -10.485 10.436 1.00 92.38 95 HIS A C 1
ATOM 779 O O . HIS A 1 95 ? 0.819 -10.092 9.361 1.00 92.38 95 HIS A O 1
ATOM 785 N N . GLN A 1 96 ? -0.309 -11.636 10.546 1.00 93.69 96 GLN A N 1
ATOM 786 C CA . GLN A 1 96 ? -0.377 -12.654 9.484 1.00 93.69 96 GLN A CA 1
ATOM 787 C C . GLN A 1 96 ? -0.720 -12.093 8.092 1.00 93.69 96 GLN A C 1
ATOM 789 O O . GLN A 1 96 ? -0.147 -12.507 7.092 1.00 93.69 96 GLN A O 1
ATOM 794 N N . HIS A 1 97 ? -1.626 -11.114 8.013 1.00 94.00 97 HIS A N 1
ATOM 795 C CA . HIS A 1 97 ? -2.039 -10.500 6.747 1.00 94.00 97 HIS A CA 1
ATOM 796 C C . HIS A 1 97 ? -1.001 -9.525 6.169 1.00 94.00 97 HIS A C 1
ATOM 798 O O . HIS A 1 97 ? -0.860 -9.446 4.949 1.00 94.00 97 HIS A O 1
ATOM 804 N N . ALA A 1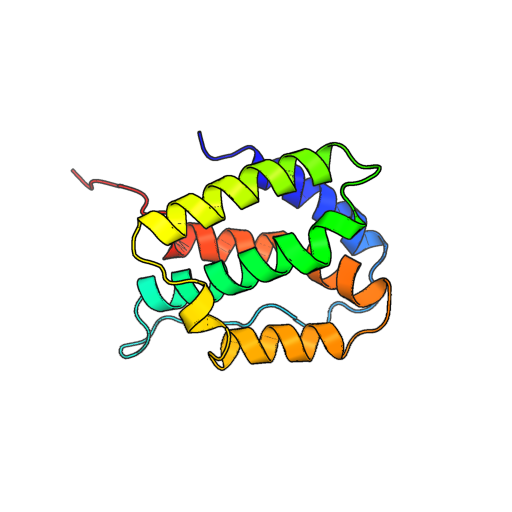 98 ? -0.263 -8.805 7.018 1.00 93.56 98 ALA A N 1
ATOM 805 C CA . ALA A 1 98 ? 0.826 -7.935 6.578 1.00 93.56 98 ALA A CA 1
ATOM 806 C C . ALA A 1 98 ? 2.035 -8.768 6.119 1.00 93.56 98 ALA A C 1
ATOM 808 O O . ALA A 1 98 ? 2.619 -8.506 5.064 1.00 93.56 98 ALA A O 1
ATOM 809 N N . GLU A 1 99 ? 2.351 -9.834 6.859 1.00 94.19 99 GLU A N 1
ATOM 810 C CA . GLU A 1 99 ? 3.377 -10.801 6.477 1.00 94.19 99 GLU A CA 1
ATOM 811 C C . GLU A 1 99 ? 3.006 -11.518 5.174 1.00 94.19 99 GLU A C 1
ATOM 813 O O . GLU A 1 99 ? 3.831 -11.635 4.267 1.00 94.19 99 GLU A O 1
ATOM 818 N N . GLU A 1 100 ? 1.749 -11.943 5.027 1.00 94.75 100 GLU A N 1
ATOM 819 C CA . GLU A 1 100 ? 1.262 -12.572 3.804 1.00 94.75 100 GLU A CA 1
ATOM 820 C C . GLU A 1 100 ? 1.384 -11.643 2.592 1.00 94.75 100 GLU A C 1
ATOM 822 O O . GLU A 1 100 ? 1.857 -12.084 1.540 1.00 94.75 100 GLU A O 1
ATOM 827 N N . PHE A 1 101 ? 1.007 -10.368 2.733 1.00 95.88 101 PHE A N 1
ATOM 828 C CA . PHE A 1 101 ? 1.206 -9.363 1.690 1.00 95.88 101 PHE A CA 1
ATOM 829 C C . PHE A 1 101 ? 2.685 -9.269 1.291 1.00 95.88 101 PHE A C 1
ATOM 831 O O . PHE A 1 101 ? 3.019 -9.401 0.111 1.00 95.88 101 PHE A O 1
ATOM 838 N N . SER A 1 102 ? 3.575 -9.107 2.276 1.00 94.94 102 SER A N 1
ATOM 839 C CA . SER A 1 102 ? 5.023 -9.018 2.060 1.00 94.94 102 SER A CA 1
ATOM 840 C C . SER A 1 102 ? 5.561 -10.265 1.348 1.00 94.94 102 SER A C 1
ATOM 842 O O . SER A 1 102 ? 6.256 -10.167 0.336 1.00 94.94 102 SER A O 1
ATOM 844 N N . ARG A 1 103 ? 5.160 -11.460 1.798 1.00 94.94 103 ARG A N 1
ATOM 845 C CA . ARG A 1 103 ? 5.548 -12.740 1.193 1.00 94.94 103 ARG A CA 1
ATOM 846 C C . ARG A 1 103 ? 5.095 -12.846 -0.261 1.00 94.94 103 ARG A C 1
ATOM 848 O O . ARG A 1 103 ? 5.884 -13.246 -1.112 1.00 94.94 103 ARG A O 1
ATOM 855 N N . ARG A 1 104 ? 3.842 -12.490 -0.565 1.00 94.31 104 ARG A N 1
ATOM 856 C CA . ARG A 1 104 ? 3.310 -12.498 -1.940 1.00 94.31 104 ARG A CA 1
ATOM 857 C C . ARG A 1 104 ? 4.030 -11.480 -2.823 1.00 94.31 104 ARG A C 1
ATOM 859 O O . ARG A 1 104 ? 4.315 -11.781 -3.976 1.00 94.31 104 ARG A O 1
ATOM 866 N N . PHE A 1 105 ? 4.368 -10.311 -2.281 1.00 95.00 105 PHE A N 1
ATOM 867 C CA . PHE A 1 105 ? 5.130 -9.287 -2.994 1.00 95.00 105 PHE A CA 1
ATOM 868 C C . PHE A 1 105 ? 6.544 -9.768 -3.344 1.00 95.00 105 PHE A C 1
ATOM 870 O O . PHE A 1 105 ? 6.981 -9.606 -4.481 1.00 95.00 105 PHE A O 1
ATOM 877 N N . PHE A 1 106 ? 7.252 -10.390 -2.398 1.00 94.81 106 PHE A N 1
ATOM 878 C CA . PHE A 1 106 ? 8.606 -10.907 -2.627 1.00 94.81 106 PHE A CA 1
ATOM 879 C C . PHE A 1 106 ? 8.654 -12.216 -3.423 1.00 94.81 106 PHE A C 1
ATOM 881 O O . PHE A 1 106 ? 9.719 -12.563 -3.920 1.00 94.81 106 PHE A O 1
ATOM 888 N N . ALA A 1 107 ? 7.527 -12.915 -3.587 1.00 93.75 107 ALA A N 1
ATOM 889 C CA . ALA A 1 107 ? 7.417 -14.054 -4.499 1.00 93.75 107 ALA A CA 1
ATOM 890 C C . ALA A 1 107 ? 7.411 -13.642 -5.984 1.00 93.75 107 ALA A C 1
ATOM 892 O O . ALA A 1 107 ? 7.566 -14.495 -6.854 1.00 93.75 107 ALA A O 1
ATOM 893 N N . LEU A 1 108 ? 7.209 -12.353 -6.273 1.00 91.81 108 LEU A N 1
ATOM 894 C CA . LEU A 1 108 ? 7.280 -11.780 -7.612 1.00 91.81 108 LEU A CA 1
ATOM 895 C C . LEU A 1 108 ? 8.631 -11.080 -7.817 1.00 91.81 108 LEU A C 1
ATOM 897 O O . LEU A 1 108 ? 9.143 -10.400 -6.923 1.00 91.81 108 LEU A O 1
ATOM 901 N N . ASP A 1 109 ? 9.177 -11.171 -9.028 1.00 89.81 109 ASP A N 1
ATOM 902 C CA . ASP A 1 109 ? 10.524 -10.677 -9.314 1.00 89.81 109 ASP A CA 1
ATOM 903 C C . ASP A 1 109 ? 10.571 -9.231 -9.835 1.00 89.81 109 ASP A C 1
ATOM 905 O O . ASP A 1 109 ? 9.721 -8.759 -10.596 1.00 89.81 109 ASP A O 1
ATOM 909 N N . GLY A 1 110 ? 11.635 -8.521 -9.449 1.00 88.50 110 GLY A N 1
ATOM 910 C CA . GLY A 1 110 ? 12.086 -7.280 -10.084 1.00 88.50 110 GLY A CA 1
ATOM 911 C C . GLY A 1 110 ? 11.021 -6.187 -10.221 1.00 88.50 110 GLY A C 1
ATOM 912 O O . GLY A 1 110 ? 10.472 -5.699 -9.234 1.00 88.50 110 GLY A O 1
ATOM 913 N N . ARG A 1 111 ? 10.772 -5.742 -11.459 1.00 89.19 111 ARG A N 1
ATOM 914 C CA . ARG A 1 111 ? 9.787 -4.692 -11.766 1.00 89.19 111 ARG A CA 1
ATOM 915 C C . ARG A 1 111 ? 8.347 -5.194 -11.671 1.00 89.19 111 ARG A C 1
ATOM 917 O O . ARG A 1 111 ? 7.455 -4.410 -11.352 1.00 89.19 111 ARG A O 1
ATOM 924 N N . HIS A 1 112 ? 8.131 -6.491 -11.886 1.00 89.75 112 HIS A N 1
ATOM 925 C CA . HIS A 1 112 ? 6.798 -7.076 -11.909 1.00 89.75 112 HIS A CA 1
ATOM 926 C C . HIS A 1 112 ? 6.089 -6.903 -10.561 1.00 89.75 112 HIS A C 1
ATOM 928 O O . HIS A 1 112 ? 4.962 -6.422 -10.539 1.00 89.75 112 HIS A O 1
ATOM 934 N N . ARG A 1 113 ? 6.768 -7.151 -9.431 1.00 92.12 113 ARG A N 1
ATOM 935 C CA . ARG A 1 113 ? 6.184 -6.929 -8.092 1.00 92.12 113 ARG A CA 1
ATOM 936 C C . ARG A 1 113 ? 5.786 -5.473 -7.828 1.00 92.12 113 ARG A C 1
ATOM 938 O O . ARG A 1 113 ? 4.752 -5.213 -7.220 1.00 92.12 113 ARG A O 1
ATOM 945 N N . LEU A 1 114 ? 6.594 -4.521 -8.308 1.00 93.31 114 LEU A N 1
ATOM 946 C CA . LEU A 1 114 ? 6.365 -3.085 -8.127 1.00 93.31 114 LEU A CA 1
ATOM 947 C C . LEU A 1 114 ? 5.137 -2.639 -8.911 1.00 93.31 114 LEU A C 1
ATOM 949 O O . LEU A 1 114 ? 4.256 -1.978 -8.363 1.00 93.31 114 LEU A O 1
ATOM 953 N N . ASN A 1 115 ? 5.071 -3.048 -10.177 1.00 91.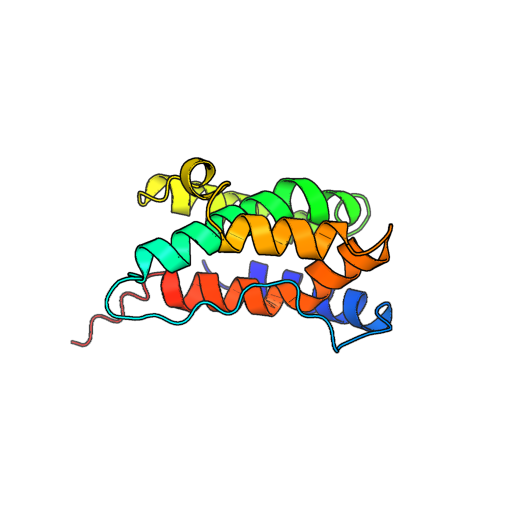38 115 ASN A N 1
ATOM 954 C CA . ASN A 1 115 ? 3.934 -2.762 -11.033 1.00 91.38 115 ASN A CA 1
ATOM 955 C C . ASN A 1 115 ? 2.688 -3.468 -10.497 1.00 91.38 115 ASN A C 1
ATOM 957 O O . ASN A 1 115 ? 1.633 -2.846 -10.451 1.00 91.38 115 ASN A O 1
ATOM 961 N N . LYS A 1 116 ? 2.808 -4.717 -10.023 1.00 92.44 116 LYS A N 1
ATOM 962 C CA . LYS A 1 116 ? 1.715 -5.480 -9.409 1.00 92.44 116 LYS A CA 1
ATOM 963 C C . LYS A 1 116 ? 1.101 -4.755 -8.220 1.00 92.44 116 LYS A C 1
ATOM 965 O O . LYS A 1 116 ? -0.097 -4.495 -8.238 1.00 92.44 116 LYS A O 1
ATOM 970 N N . ALA A 1 117 ? 1.924 -4.361 -7.250 1.00 94.25 117 ALA A N 1
ATOM 971 C CA . ALA A 1 117 ? 1.476 -3.585 -6.098 1.00 94.25 117 ALA A CA 1
ATOM 972 C C . ALA A 1 117 ? 0.795 -2.281 -6.536 1.00 94.25 117 ALA A C 1
ATOM 974 O O . ALA A 1 117 ? -0.329 -1.995 -6.140 1.00 94.25 117 ALA A O 1
ATOM 975 N N . LEU A 1 118 ? 1.415 -1.519 -7.440 1.00 92.69 118 LEU A N 1
ATOM 976 C CA . LEU A 1 118 ? 0.827 -0.267 -7.913 1.00 92.69 118 LEU A CA 1
ATOM 977 C C . LEU A 1 118 ? -0.498 -0.469 -8.674 1.00 92.69 118 LEU A C 1
ATOM 979 O O . LEU A 1 118 ? -1.392 0.366 -8.585 1.00 92.69 118 LEU A O 1
ATOM 983 N N . GLY A 1 119 ? -0.656 -1.580 -9.393 1.00 91.88 119 GLY A N 1
ATOM 984 C CA . GLY A 1 119 ? -1.903 -1.922 -10.079 1.00 91.88 119 GLY A CA 1
ATOM 985 C C . GLY A 1 119 ? -3.031 -2.391 -9.157 1.00 91.88 119 GLY A C 1
ATOM 986 O O . GLY A 1 119 ? -4.174 -2.449 -9.606 1.00 91.88 119 GLY A O 1
ATOM 987 N N . GLU A 1 120 ? -2.724 -2.704 -7.897 1.00 93.00 120 GLU A N 1
ATOM 988 C CA . GLU A 1 120 ? -3.696 -3.023 -6.845 1.00 93.00 120 GLU A CA 1
ATOM 989 C C . GLU A 1 120 ? -3.861 -1.876 -5.831 1.00 93.00 120 GLU A C 1
ATOM 991 O O . GLU A 1 120 ? -4.522 -2.032 -4.805 1.00 93.00 120 GLU A O 1
ATOM 996 N N . ILE A 1 121 ? -3.271 -0.703 -6.083 1.00 93.06 121 ILE A N 1
ATOM 997 C CA . ILE A 1 121 ? -3.291 0.408 -5.125 1.00 93.06 121 ILE A CA 1
ATOM 998 C C . ILE A 1 121 ? -4.711 0.931 -4.841 1.00 93.06 121 ILE A C 1
ATOM 1000 O O . ILE A 1 121 ? -4.986 1.409 -3.745 1.00 93.06 121 ILE A O 1
ATOM 1004 N N . ASP A 1 122 ? -5.634 0.787 -5.795 1.00 91.62 122 ASP A N 1
ATOM 1005 C CA . ASP A 1 122 ? -7.054 1.102 -5.620 1.00 91.62 122 ASP A CA 1
ATOM 1006 C C . ASP A 1 122 ? -7.716 0.214 -4.562 1.00 91.62 122 ASP A C 1
ATOM 1008 O O . ASP A 1 122 ? -8.525 0.700 -3.779 1.00 91.62 122 ASP A O 1
ATOM 1012 N N . ILE A 1 123 ? -7.326 -1.060 -4.484 1.00 92.75 123 ILE A N 1
ATOM 1013 C CA . ILE A 1 123 ? -7.819 -1.984 -3.458 1.00 92.75 123 ILE A CA 1
ATOM 1014 C C . ILE A 1 123 ? -7.360 -1.513 -2.073 1.00 92.75 123 ILE A C 1
ATOM 1016 O O . ILE A 1 123 ? -8.159 -1.505 -1.138 1.00 92.75 123 ILE A O 1
ATOM 1020 N N . LEU A 1 124 ? -6.099 -1.081 -1.931 1.00 94.44 124 LEU A N 1
ATOM 1021 C CA . LEU A 1 124 ? -5.601 -0.519 -0.670 1.00 94.44 124 LEU A CA 1
ATOM 1022 C C . LEU A 1 124 ? -6.407 0.726 -0.283 1.00 94.44 124 LEU A C 1
ATOM 1024 O O . LEU A 1 124 ? -6.767 0.892 0.880 1.00 94.44 124 LEU A O 1
ATOM 1028 N N . PHE A 1 125 ? -6.721 1.579 -1.258 1.00 92.75 125 PHE A N 1
ATOM 1029 C CA . PHE A 1 125 ? -7.500 2.788 -1.017 1.00 92.75 125 PHE A CA 1
ATOM 1030 C C . PHE A 1 125 ? -8.906 2.476 -0.522 1.00 92.75 125 PHE A C 1
ATOM 1032 O O . PHE A 1 125 ? -9.339 3.117 0.432 1.00 92.75 125 PHE A O 1
ATOM 1039 N N . SER A 1 126 ? -9.582 1.479 -1.100 1.00 91.12 126 SER A N 1
ATOM 1040 C CA . SER A 1 126 ? -10.891 1.033 -0.615 1.00 91.12 126 SER A CA 1
ATOM 1041 C C . SER A 1 126 ? -10.831 0.607 0.851 1.00 91.12 126 SER A C 1
ATOM 1043 O O . SER A 1 126 ? -11.621 1.094 1.647 1.00 91.12 126 SER A O 1
ATOM 1045 N N . TYR A 1 127 ? -9.839 -0.194 1.260 1.00 91.94 127 TYR A N 1
ATOM 1046 C CA . TYR A 1 127 ? -9.708 -0.580 2.672 1.00 91.94 127 TYR A CA 1
ATOM 1047 C C . TYR A 1 127 ? -9.427 0.607 3.602 1.00 91.94 127 TYR A C 1
ATOM 1049 O O . TYR A 1 127 ? -10.001 0.695 4.687 1.00 91.94 127 TYR A O 1
ATOM 1057 N N . LEU A 1 128 ? -8.561 1.540 3.199 1.00 90.62 128 LEU A N 1
ATOM 1058 C CA . LEU A 1 128 ? -8.310 2.742 3.998 1.00 90.62 128 LEU A CA 1
ATOM 1059 C C . LEU A 1 128 ? -9.576 3.610 4.105 1.00 90.62 128 LEU A C 1
ATOM 1061 O O . LEU A 1 128 ? -9.866 4.143 5.172 1.00 90.62 128 LEU A O 1
ATOM 1065 N N . GLN A 1 129 ? -10.358 3.739 3.035 1.00 88.94 129 GLN A N 1
ATOM 1066 C CA . GLN A 1 129 ? -11.617 4.481 3.068 1.00 88.94 129 GLN A CA 1
ATOM 1067 C C . GLN A 1 129 ? -12.664 3.810 3.951 1.00 88.94 129 GLN A C 1
ATOM 1069 O O . GLN A 1 129 ? -13.238 4.481 4.801 1.00 88.94 129 GLN A O 1
ATOM 1074 N N . ASP A 1 130 ? -12.876 2.510 3.769 1.00 88.12 130 ASP A N 1
ATOM 1075 C CA . ASP A 1 130 ? -13.959 1.779 4.422 1.00 88.12 130 ASP A CA 1
ATOM 1076 C C . ASP A 1 130 ? -13.718 1.610 5.928 1.00 88.12 130 ASP A C 1
ATOM 1078 O O . ASP A 1 130 ? -14.667 1.636 6.708 1.00 88.12 130 ASP A O 1
ATOM 1082 N N . TYR A 1 131 ? -12.455 1.453 6.346 1.00 88.25 131 TYR A N 1
ATOM 1083 C CA . TYR A 1 131 ? -12.125 1.081 7.728 1.00 88.25 131 TYR A CA 1
ATOM 1084 C C . TYR A 1 131 ? -11.328 2.137 8.499 1.00 88.25 131 TYR A C 1
ATOM 1086 O O . TYR A 1 131 ? -11.405 2.168 9.727 1.00 88.25 131 TYR A O 1
ATOM 1094 N N . CYS A 1 132 ? -10.543 2.987 7.828 1.00 85.94 132 CYS A N 1
ATOM 1095 C CA . CYS A 1 132 ? -9.680 3.957 8.514 1.00 85.94 132 CYS A CA 1
ATOM 1096 C C . CYS A 1 132 ? -10.224 5.378 8.529 1.00 85.94 132 CYS A C 1
ATOM 1098 O O . CYS A 1 132 ? -10.001 6.126 9.482 1.00 85.94 132 CYS A O 1
ATOM 1100 N N . ILE A 1 133 ? -10.897 5.782 7.459 1.00 79.88 133 ILE A N 1
ATOM 1101 C CA . ILE A 1 133 ? -11.485 7.107 7.371 1.00 79.88 133 ILE A CA 1
ATOM 1102 C C . ILE A 1 133 ? -12.885 6.977 7.948 1.00 79.88 133 ILE A C 1
ATOM 1104 O O . ILE A 1 133 ? -13.810 6.567 7.257 1.00 79.88 133 ILE A O 1
ATOM 1108 N N . GLN A 1 134 ? -13.051 7.335 9.224 1.00 61.84 134 GLN A N 1
ATOM 1109 C CA . GLN A 1 134 ? -14.386 7.526 9.780 1.00 61.84 134 GLN A CA 1
ATOM 1110 C C . GLN A 1 134 ? -15.095 8.581 8.931 1.00 61.84 134 GLN A C 1
ATOM 1112 O O . GLN A 1 134 ? -14.856 9.785 9.060 1.00 61.84 134 GLN A O 1
ATOM 1117 N N . THR A 1 135 ? -15.980 8.147 8.037 1.00 47.00 135 THR A N 1
ATOM 1118 C CA . THR A 1 135 ? -17.004 9.038 7.528 1.00 47.00 135 THR A CA 1
ATOM 1119 C C . THR A 1 135 ? -17.863 9.367 8.735 1.00 47.00 135 THR A C 1
ATOM 1121 O O . THR A 1 135 ? -18.671 8.545 9.162 1.00 47.00 135 TH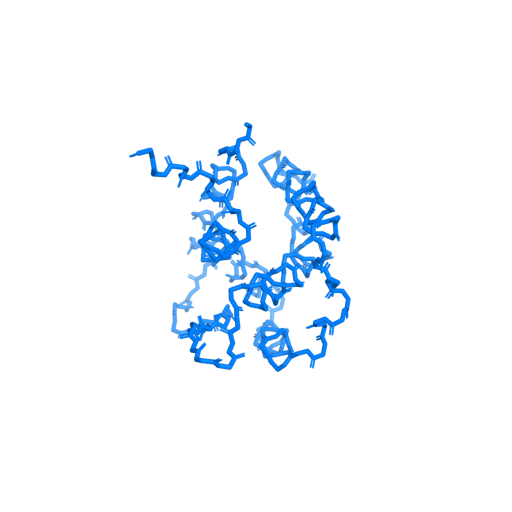R A O 1
ATOM 1124 N N . ASN A 1 136 ? -17.679 10.557 9.307 1.00 39.75 136 ASN A N 1
ATOM 1125 C CA . ASN A 1 136 ? -18.674 11.178 10.173 1.00 39.75 136 ASN A CA 1
ATOM 1126 C C . ASN A 1 136 ? -19.934 11.434 9.331 1.00 39.75 136 ASN A C 1
ATOM 1128 O O . ASN A 1 136 ? -20.282 12.574 9.038 1.00 39.75 136 ASN A O 1
ATOM 1132 N N . VAL A 1 137 ? -20.621 10.375 8.904 1.00 38.22 137 VAL A N 1
ATOM 1133 C CA . VAL A 1 137 ? -22.044 10.453 8.631 1.00 38.22 137 VAL A CA 1
ATOM 1134 C C . VAL A 1 137 ? -22.671 10.383 10.009 1.00 38.22 137 VAL A C 1
ATOM 1136 O O . VAL A 1 137 ? -23.069 9.331 10.498 1.00 38.22 137 VAL A O 1
ATOM 1139 N N . THR A 1 138 ? -22.701 11.537 10.670 1.00 34.47 138 THR A N 1
ATOM 1140 C CA . THR A 1 138 ? -23.768 11.827 11.614 1.00 34.47 138 THR A CA 1
ATOM 1141 C C . THR A 1 138 ? -25.063 11.639 10.837 1.00 34.47 138 THR A C 1
ATOM 1143 O O . THR A 1 138 ? -25.474 12.522 10.084 1.00 34.47 138 THR A O 1
ATOM 1146 N N . VAL A 1 139 ? -25.648 10.447 10.945 1.00 36.75 139 VAL A N 1
ATOM 1147 C CA . VAL A 1 139 ? -27.061 10.252 10.648 1.00 36.75 139 VAL A CA 1
ATOM 1148 C C . VAL A 1 139 ? -27.779 11.082 11.705 1.00 36.75 139 VAL A C 1
ATOM 1150 O O . VAL A 1 139 ? -27.825 10.701 12.874 1.00 36.75 139 VAL A O 1
ATOM 1153 N N . ALA A 1 140 ? -28.160 12.291 11.298 1.00 34.47 140 ALA A N 1
ATOM 1154 C CA . ALA A 1 140 ? -29.077 13.148 12.030 1.00 34.47 140 ALA A CA 1
ATOM 1155 C C . ALA A 1 140 ? -30.481 12.534 12.017 1.00 34.47 140 ALA A C 1
ATOM 1157 O O . ALA A 1 140 ? -30.824 11.886 10.999 1.00 34.47 140 ALA A O 1
#

Foldseek 3Di:
DPPLLVVLLVVLLVVLVVVADDPPQALQDDDDDDPVQALLNLLLLLLLVLVVCLVPALVVPVPPDVSSVVNSVVSVVLSVVLVVVVRPNVVCCPPPRNVSSVVSLVVDDDVNSNSNCSNCVNVSVVSCVVRVDPPPPPPD

Radius of gyration: 14.79 Å; chains: 1; bounding box: 41×32×37 Å

InterPro domains:
  IPR009079 Four-helical cytokine-like, core [G3DSA:1.20.1250.10] (10-133)
  IPR009079 Four-helical cytokine-like, core [SSF47266] (4-132)
  IPR020444 Interleukin-24 [PR01937] (12-27)
  IPR020444 Interleukin-24 [PR01937] (40-57)
  IPR020444 Interleukin-24 [PR01937] (116-129)
  IPR020453 Interleukin-22 [PTHR48488] (15-136)

pLDDT: mean 84.65, std 13.75, range [34.47, 96.69]